Protein AF-A0AAN0M0L1-F1 (afdb_monomer_lite)

Structure (mmCIF, N/CA/C/O backbone):
data_AF-A0AAN0M0L1-F1
#
_entry.id   AF-A0AAN0M0L1-F1
#
loop_
_atom_site.group_PDB
_atom_site.id
_atom_site.type_symbol
_atom_site.label_atom_id
_atom_site.label_alt_id
_atom_site.label_comp_id
_atom_site.label_asym_id
_atom_site.label_entity_id
_atom_site.label_seq_id
_atom_site.pdbx_PDB_ins_code
_atom_site.Cartn_x
_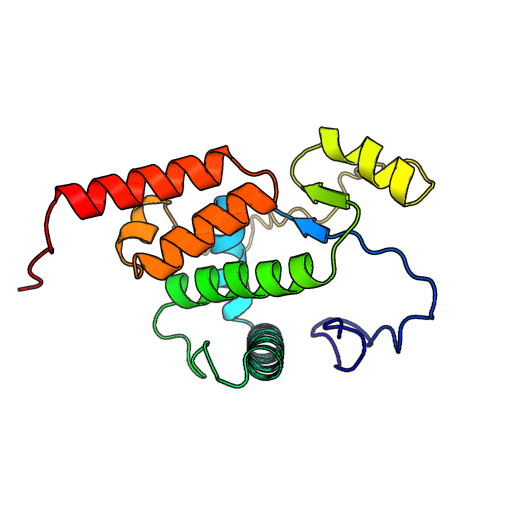atom_site.Cartn_y
_atom_site.Cartn_z
_atom_site.occupancy
_atom_site.B_iso_or_equiv
_atom_site.auth_seq_id
_atom_site.auth_comp_id
_atom_site.auth_asym_id
_atom_site.auth_atom_id
_atom_site.pdbx_PDB_model_num
ATOM 1 N N . MET A 1 1 ? -7.986 -13.699 7.186 1.00 54.12 1 MET A N 1
ATOM 2 C CA . MET A 1 1 ? -7.349 -13.674 8.522 1.00 54.12 1 MET A CA 1
ATOM 3 C C . MET A 1 1 ? -6.474 -12.442 8.598 1.00 54.12 1 MET A C 1
ATOM 5 O O . MET A 1 1 ? -5.625 -12.278 7.724 1.00 54.12 1 MET A O 1
ATOM 9 N N . PHE A 1 2 ? -6.688 -11.590 9.594 1.00 64.75 2 PHE A N 1
ATOM 10 C CA . PHE A 1 2 ? -5.890 -10.380 9.761 1.00 64.75 2 PHE A CA 1
ATOM 11 C C . PHE A 1 2 ? -4.456 -10.737 10.137 1.00 64.75 2 PHE A C 1
ATOM 13 O O . PHE A 1 2 ? -4.205 -11.693 10.874 1.00 64.75 2 PHE A O 1
ATOM 20 N N . ALA A 1 3 ? -3.496 -9.937 9.669 1.00 62.03 3 ALA A N 1
ATOM 21 C C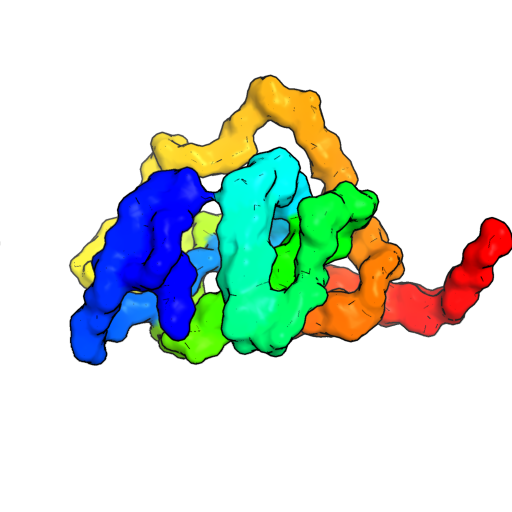A . ALA A 1 3 ? -2.086 -10.253 9.865 1.00 62.03 3 ALA A CA 1
ATOM 22 C C . ALA A 1 3 ? -1.652 -10.302 11.344 1.00 62.03 3 ALA A C 1
ATOM 24 O O . ALA A 1 3 ? -0.653 -10.934 11.690 1.00 62.03 3 ALA A O 1
ATOM 25 N N . ALA A 1 4 ? -2.423 -9.648 12.216 1.00 64.81 4 ALA A N 1
ATOM 26 C CA . ALA A 1 4 ? -2.189 -9.578 13.651 1.00 64.81 4 ALA A CA 1
ATOM 27 C C . ALA A 1 4 ? -3.000 -10.594 14.481 1.00 64.81 4 ALA A C 1
ATOM 29 O O . ALA A 1 4 ? -2.775 -10.668 15.684 1.00 64.81 4 ALA A O 1
ATOM 30 N N . GLU A 1 5 ? -3.917 -11.373 13.892 1.00 64.75 5 GLU A N 1
ATOM 31 C CA . GLU A 1 5 ? -4.739 -12.340 14.649 1.00 64.75 5 GLU A CA 1
ATOM 32 C C . GLU A 1 5 ? -3.924 -13.554 15.105 1.00 64.75 5 GLU A C 1
ATOM 34 O O . GLU A 1 5 ? -4.020 -13.981 16.252 1.00 64.75 5 GLU A O 1
ATOM 39 N N . SER A 1 6 ? -3.098 -14.111 14.213 1.00 57.97 6 SER A N 1
ATOM 40 C CA . SER A 1 6 ? -2.455 -15.415 14.434 1.00 57.97 6 SER A CA 1
ATOM 41 C C . SER A 1 6 ? -0.931 -15.371 14.530 1.00 57.97 6 SER A C 1
ATOM 43 O O . SER A 1 6 ? -0.308 -16.398 14.788 1.00 57.97 6 SER A O 1
ATOM 45 N N . ALA A 1 7 ? -0.299 -14.228 14.261 1.00 62.09 7 ALA A N 1
ATOM 46 C CA . ALA A 1 7 ? 1.155 -14.124 14.194 1.00 62.09 7 ALA A CA 1
ATOM 47 C C . ALA A 1 7 ? 1.681 -13.015 15.099 1.00 62.09 7 ALA A C 1
ATOM 49 O O . ALA A 1 7 ? 1.102 -11.933 15.187 1.00 62.09 7 ALA A O 1
ATOM 50 N N . ARG A 1 8 ? 2.843 -13.257 15.721 1.00 64.88 8 ARG A N 1
ATOM 51 C CA . ARG A 1 8 ? 3.603 -12.193 16.384 1.00 64.88 8 ARG A CA 1
ATOM 52 C C . ARG A 1 8 ? 3.969 -11.137 15.343 1.00 64.88 8 ARG A C 1
ATOM 54 O O . ARG A 1 8 ? 4.814 -11.383 14.480 1.00 64.88 8 ARG A O 1
ATOM 61 N N . VAL A 1 9 ? 3.337 -9.971 15.432 1.00 69.19 9 VAL A N 1
ATOM 62 C CA . VAL A 1 9 ? 3.674 -8.826 14.588 1.00 69.19 9 VAL A CA 1
ATOM 63 C C . VAL A 1 9 ? 5.074 -8.308 14.955 1.00 69.19 9 VAL A C 1
ATOM 65 O O . VAL A 1 9 ? 5.514 -8.462 16.099 1.00 69.19 9 VAL A O 1
ATOM 68 N N . PRO A 1 10 ? 5.828 -7.702 14.020 1.00 61.38 10 PRO A N 1
ATOM 69 C CA . PRO A 1 10 ? 7.223 -7.332 14.262 1.00 61.38 10 PRO A CA 1
ATOM 70 C C . PRO A 1 10 ? 7.450 -6.428 15.486 1.00 61.38 10 PRO A C 1
ATOM 72 O O . PRO A 1 10 ? 8.518 -6.521 16.100 1.00 61.38 10 PRO A O 1
ATOM 75 N N . PHE A 1 11 ? 6.453 -5.621 15.864 1.00 63.66 11 PHE A N 1
ATOM 76 C CA . PHE A 1 11 ? 6.546 -4.590 16.904 1.00 63.66 11 PHE A CA 1
ATOM 77 C C . PHE A 1 11 ? 5.409 -4.645 17.941 1.00 63.66 11 PHE A C 1
ATOM 79 O O . PHE A 1 11 ? 5.045 -3.619 18.504 1.00 63.66 11 PHE A O 1
ATOM 86 N N . GLY A 1 12 ? 4.830 -5.819 18.199 1.00 65.94 12 GLY A N 1
ATOM 87 C CA . GLY A 1 12 ? 3.699 -5.930 19.122 1.00 65.94 12 GLY A CA 1
ATOM 88 C C . GLY A 1 12 ? 3.270 -7.363 19.412 1.00 65.94 12 GLY A C 1
ATOM 89 O O . GLY A 1 12 ? 3.878 -8.327 18.938 1.00 65.94 12 GLY A O 1
ATOM 90 N N . VAL A 1 13 ? 2.214 -7.484 20.209 1.00 67.50 13 VAL A N 1
ATOM 91 C CA . VAL A 1 13 ? 1.532 -8.751 20.482 1.00 67.50 13 VAL A CA 1
ATOM 92 C C . VAL A 1 13 ? 0.405 -8.960 19.466 1.00 67.50 13 VAL A C 1
ATOM 94 O O . VAL A 1 13 ? -0.160 -7.976 18.985 1.00 67.50 13 VAL A O 1
ATOM 97 N N . PRO A 1 14 ? 0.098 -10.213 19.086 1.00 69.06 14 PRO A N 1
ATOM 98 C CA . PRO A 1 14 ? -1.098 -10.489 18.302 1.00 69.06 14 PRO A CA 1
ATOM 99 C C . PRO A 1 14 ? -2.336 -9.975 19.044 1.00 69.06 14 PRO A C 1
ATOM 101 O O . PRO A 1 14 ? -2.395 -10.040 20.271 1.00 69.06 14 PRO A O 1
ATOM 104 N N . ILE A 1 15 ? -3.318 -9.477 18.295 1.00 71.88 15 ILE A N 1
ATOM 105 C CA . ILE A 1 15 ? -4.567 -8.936 18.856 1.00 71.88 15 ILE A CA 1
ATOM 106 C C . ILE A 1 15 ? -5.532 -10.040 19.318 1.00 71.88 15 ILE A C 1
ATOM 108 O O . ILE A 1 15 ? -6.561 -9.742 19.913 1.00 71.88 15 ILE A O 1
ATOM 112 N N . GLY A 1 16 ? -5.181 -11.309 19.077 1.00 70.50 16 GLY A N 1
ATOM 113 C CA . GLY A 1 16 ? -6.063 -12.452 19.291 1.00 70.50 16 GLY A CA 1
ATOM 114 C C . GLY A 1 16 ? -7.123 -12.565 18.191 1.00 70.50 16 GLY A C 1
ATOM 115 O O . GLY A 1 16 ? -7.097 -11.783 17.240 1.00 70.50 16 GLY A O 1
ATOM 116 N N . PRO A 1 17 ? -8.029 -13.552 18.273 1.00 72.25 17 PRO A N 1
ATOM 117 C CA . PRO A 1 17 ? -9.157 -13.639 17.355 1.00 72.25 17 PRO A CA 1
ATOM 118 C C . PRO A 1 17 ? -10.071 -12.424 17.542 1.00 72.25 17 PRO A C 1
ATOM 120 O O . PRO A 1 17 ? -10.385 -12.044 18.672 1.00 72.25 17 PRO A O 1
ATOM 123 N N . LEU A 1 18 ? -10.506 -11.816 16.441 1.00 72.25 18 LEU A N 1
ATOM 124 C CA . LEU A 1 18 ? -11.539 -10.790 16.505 1.00 72.25 18 LEU A CA 1
ATOM 125 C C . LEU A 1 18 ? -12.881 -11.425 16.893 1.00 72.25 18 LEU A C 1
ATOM 127 O O . LEU A 1 18 ? -13.193 -12.543 16.483 1.00 72.25 18 LEU A O 1
ATOM 131 N N . GLY A 1 19 ? -13.677 -10.705 17.686 1.00 73.69 19 GLY A N 1
ATOM 132 C CA . GLY A 1 19 ? -15.049 -11.113 17.991 1.00 73.69 19 GLY A CA 1
ATOM 133 C C . GLY A 1 19 ? -15.936 -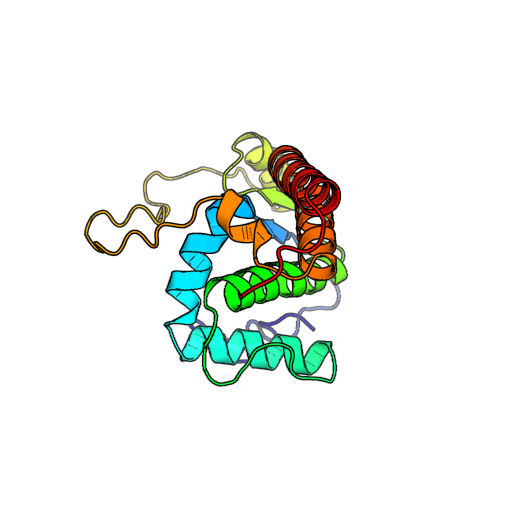11.125 16.741 1.00 73.69 19 GLY A C 1
ATOM 134 O O . GLY A 1 19 ? -15.590 -10.539 15.711 1.00 73.69 19 GLY A O 1
ATOM 135 N N . GLU A 1 20 ? -17.107 -11.755 16.850 1.00 71.00 20 GLU A N 1
ATOM 136 C CA . GLU A 1 20 ? -18.076 -11.882 15.746 1.00 71.00 20 GLU A CA 1
ATOM 137 C C . GLU A 1 20 ? -18.485 -10.523 15.161 1.00 71.00 20 GLU A C 1
ATOM 139 O O . GLU A 1 20 ? -18.68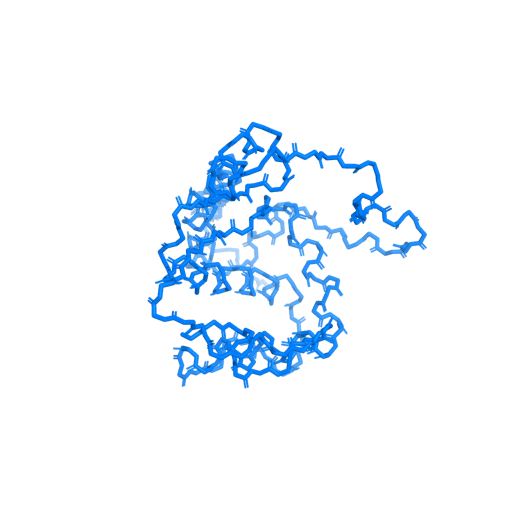1 -10.391 13.955 1.00 71.00 20 GLU A O 1
ATOM 144 N N . THR A 1 21 ? -18.534 -9.485 16.000 1.00 78.12 21 THR A N 1
ATOM 145 C CA . THR A 1 21 ? -18.796 -8.108 15.583 1.00 78.12 21 THR A CA 1
ATOM 146 C C . THR A 1 21 ? -17.537 -7.258 15.708 1.00 78.12 21 THR A C 1
ATOM 148 O O . THR A 1 21 ? -17.165 -6.824 16.800 1.00 78.12 21 THR A O 1
ATOM 151 N N . HIS A 1 22 ? -16.890 -6.973 14.583 1.00 82.06 22 HIS A N 1
ATOM 152 C CA . HIS A 1 22 ? -15.787 -6.023 14.516 1.00 82.06 22 HIS A CA 1
ATOM 153 C C . HIS A 1 22 ? -15.951 -5.108 13.304 1.00 82.06 22 HIS A C 1
ATOM 155 O O . HIS A 1 22 ? -16.499 -5.491 12.273 1.00 82.06 22 HIS A O 1
ATOM 161 N N . ARG A 1 23 ? -15.479 -3.868 13.440 1.00 85.00 23 ARG A N 1
ATOM 162 C CA . ARG A 1 23 ? -15.445 -2.890 12.352 1.00 85.00 23 ARG A CA 1
ATOM 163 C C . ARG A 1 23 ? -13.996 -2.671 11.960 1.00 85.00 23 ARG A C 1
ATOM 165 O O . ARG A 1 23 ? -13.144 -2.485 12.826 1.00 85.00 23 ARG A O 1
ATOM 172 N N . VAL A 1 24 ? -13.723 -2.674 10.661 1.00 88.31 24 VAL A N 1
ATOM 173 C CA . VAL A 1 24 ? -12.367 -2.521 10.124 1.00 88.31 24 VAL A CA 1
ATOM 174 C C . VAL A 1 24 ? -12.290 -1.253 9.294 1.00 88.31 24 VAL A C 1
ATOM 176 O O . VAL A 1 24 ? -13.154 -0.987 8.461 1.00 88.31 24 VAL A O 1
ATOM 179 N N . PHE A 1 25 ? -11.226 -0.492 9.514 1.00 93.56 25 PHE A N 1
ATOM 180 C CA . PHE A 1 25 ? -10.797 0.577 8.625 1.00 93.56 25 PHE A CA 1
ATOM 181 C C . PHE A 1 25 ? -9.395 0.254 8.107 1.00 93.56 25 PHE A C 1
ATOM 183 O O . PHE A 1 25 ? -8.612 -0.430 8.770 1.00 93.56 25 PHE A O 1
ATOM 190 N N . CYS A 1 26 ? -9.082 0.727 6.907 1.00 94.50 26 CYS A N 1
ATOM 191 C CA . CYS A 1 26 ? -7.774 0.571 6.293 1.00 94.50 26 CYS A CA 1
ATOM 192 C C . CYS A 1 26 ? -7.005 1.881 6.412 1.00 94.50 26 CYS A C 1
ATOM 194 O O . CYS A 1 26 ? -7.512 2.936 6.045 1.00 94.50 26 CYS A O 1
ATOM 196 N N . VAL A 1 27 ? -5.778 1.813 6.916 1.00 94.25 27 VAL A N 1
ATOM 197 C CA . VAL A 1 27 ? -4.873 2.962 6.954 1.00 94.25 27 VAL A CA 1
ATOM 198 C C . VAL A 1 27 ? -4.022 2.944 5.695 1.00 94.25 27 VAL A C 1
ATOM 200 O O . VAL A 1 27 ? -3.288 1.982 5.463 1.00 94.25 27 VAL A O 1
ATOM 203 N N . ALA A 1 28 ? -4.102 4.008 4.906 1.00 94.88 28 ALA A N 1
ATOM 204 C CA . ALA A 1 28 ? -3.384 4.149 3.650 1.00 94.88 28 ALA A CA 1
ATOM 205 C C . ALA A 1 28 ? -2.468 5.378 3.665 1.00 94.88 28 ALA A C 1
ATOM 207 O O . ALA A 1 28 ? -2.673 6.326 4.421 1.00 94.88 28 ALA A O 1
ATOM 208 N N . ARG A 1 29 ? -1.436 5.335 2.825 1.00 93.12 29 ARG A N 1
ATOM 209 C CA . ARG A 1 29 ? -0.541 6.452 2.505 1.00 93.12 29 ARG A CA 1
ATOM 210 C C . ARG A 1 29 ? -0.338 6.464 0.994 1.00 93.12 29 ARG A C 1
ATOM 212 O O . ARG A 1 29 ? -0.346 5.373 0.415 1.00 93.12 29 ARG A O 1
ATOM 219 N N . SER A 1 30 ? -0.079 7.639 0.407 1.00 94.31 30 SER A N 1
ATOM 220 C CA . SER A 1 30 ? 0.281 7.773 -1.014 1.00 94.31 30 SER A CA 1
ATOM 221 C C . SER A 1 30 ? 1.246 6.653 -1.433 1.00 94.31 30 SER A C 1
ATOM 223 O O . SER A 1 30 ? 2.313 6.515 -0.812 1.00 94.31 30 SER A O 1
ATOM 225 N N . PRO A 1 31 ? 0.868 5.819 -2.422 1.00 94.62 31 PRO A N 1
ATOM 226 C CA . PRO A 1 31 ? 1.713 4.753 -2.937 1.00 94.62 31 PRO A CA 1
ATOM 227 C C . PRO A 1 31 ? 3.128 5.219 -3.285 1.00 94.62 31 PRO A C 1
ATOM 229 O O . PRO A 1 31 ? 4.100 4.628 -2.805 1.00 94.62 31 PRO A O 1
ATOM 232 N N . LEU A 1 32 ? 3.261 6.315 -4.035 1.00 94.31 32 LEU A N 1
ATOM 233 C CA . LEU A 1 32 ? 4.564 6.832 -4.462 1.00 94.31 32 LEU A CA 1
ATOM 234 C C . LEU A 1 32 ? 5.389 7.346 -3.274 1.00 94.31 32 LEU A C 1
ATOM 236 O O . LEU A 1 32 ? 6.587 7.077 -3.181 1.00 94.31 32 LEU A O 1
ATOM 240 N N . ALA A 1 33 ? 4.755 7.999 -2.297 1.00 91.12 33 ALA A N 1
ATOM 241 C CA . ALA A 1 33 ? 5.434 8.451 -1.082 1.00 91.12 33 ALA A CA 1
ATOM 242 C C . ALA A 1 33 ? 5.790 7.303 -0.111 1.00 91.12 33 ALA A C 1
ATOM 244 O O . ALA A 1 33 ? 6.678 7.449 0.743 1.00 91.12 33 ALA A O 1
ATOM 245 N N . ALA A 1 34 ? 5.090 6.168 -0.191 1.00 92.19 34 ALA A N 1
ATOM 246 C CA . ALA A 1 34 ? 5.300 5.009 0.669 1.00 92.19 34 ALA A CA 1
ATOM 247 C C . ALA A 1 34 ? 6.471 4.132 0.203 1.00 92.19 34 ALA A C 1
ATOM 249 O O . ALA A 1 34 ? 7.214 3.631 1.053 1.00 92.19 34 ALA A O 1
ATOM 250 N N . VAL A 1 35 ? 6.683 3.989 -1.111 1.00 93.19 35 VAL A N 1
ATOM 251 C CA . VAL A 1 35 ? 7.734 3.134 -1.699 1.00 93.19 35 VAL A CA 1
ATOM 252 C C . VAL A 1 35 ? 9.121 3.351 -1.066 1.00 93.19 35 VAL A C 1
ATOM 254 O O . VAL A 1 35 ? 9.683 2.370 -0.569 1.00 93.19 35 VAL A O 1
ATOM 257 N N . PRO A 1 36 ? 9.667 4.581 -0.940 1.00 89.94 36 PRO A N 1
ATOM 258 C CA . PRO A 1 36 ? 10.981 4.790 -0.318 1.00 89.94 36 PRO A CA 1
ATOM 259 C C . PRO A 1 36 ? 11.049 4.288 1.130 1.00 89.94 36 PRO A C 1
ATOM 261 O O . PRO A 1 36 ? 12.069 3.758 1.580 1.00 89.94 36 PRO A O 1
ATOM 264 N N . SER A 1 37 ? 9.942 4.440 1.866 1.00 88.25 37 SER A N 1
ATOM 265 C CA . SER A 1 37 ? 9.838 3.992 3.257 1.00 88.25 37 SER A CA 1
ATOM 266 C C . SER A 1 37 ? 9.841 2.464 3.331 1.00 88.25 37 SER A C 1
ATOM 268 O O . SER A 1 37 ? 10.541 1.898 4.169 1.00 88.25 37 SER A O 1
ATOM 270 N N . ILE A 1 38 ? 9.132 1.800 2.415 1.00 91.69 38 ILE A N 1
ATOM 271 C CA . ILE A 1 38 ? 9.062 0.337 2.332 1.00 91.69 38 ILE A CA 1
ATOM 272 C C . ILE A 1 38 ? 10.401 -0.253 1.897 1.00 91.69 38 ILE A C 1
ATOM 274 O O . ILE A 1 38 ? 10.822 -1.256 2.467 1.00 91.69 38 ILE A O 1
ATOM 278 N N . ILE A 1 39 ? 11.122 0.375 0.963 1.00 91.31 39 ILE A N 1
ATOM 279 C CA . ILE A 1 39 ? 12.492 -0.037 0.617 1.00 91.31 39 ILE A CA 1
ATOM 280 C C . ILE A 1 39 ? 13.379 -0.011 1.872 1.00 91.31 39 ILE A C 1
ATOM 282 O O . ILE A 1 39 ? 14.121 -0.958 2.143 1.00 91.31 39 ILE A O 1
ATOM 286 N N . GLY A 1 40 ? 13.285 1.059 2.668 1.00 87.25 40 GLY A N 1
ATOM 287 C CA . GLY A 1 40 ? 13.992 1.169 3.943 1.00 87.25 40 GLY A CA 1
ATOM 288 C C . GLY A 1 40 ? 13.580 0.089 4.948 1.00 87.25 40 GLY A C 1
ATOM 289 O O . GLY A 1 40 ? 14.441 -0.513 5.590 1.00 87.25 40 GLY A O 1
ATOM 290 N N . GLU A 1 41 ? 12.283 -0.188 5.062 1.00 86.81 41 GLU A N 1
ATOM 291 C CA . GLU A 1 41 ? 11.729 -1.187 5.977 1.00 86.81 41 GLU A CA 1
ATOM 292 C C . GLU A 1 41 ? 12.062 -2.627 5.564 1.00 86.81 41 GLU A C 1
ATOM 294 O O . GLU A 1 41 ? 12.337 -3.461 6.424 1.00 86.81 41 GLU A O 1
ATOM 299 N N . ASN A 1 42 ? 12.110 -2.925 4.264 1.00 89.12 42 ASN A N 1
ATOM 300 C CA . ASN A 1 42 ? 12.475 -4.238 3.727 1.00 89.12 42 ASN A CA 1
ATOM 301 C C . ASN A 1 42 ? 13.885 -4.671 4.168 1.00 89.12 42 ASN A C 1
ATOM 303 O O . ASN A 1 42 ? 14.153 -5.859 4.318 1.00 89.12 42 ASN A O 1
ATOM 307 N N . ARG A 1 43 ? 14.775 -3.721 4.485 1.00 86.88 43 ARG A N 1
ATOM 308 C CA . ARG A 1 43 ? 16.101 -4.016 5.062 1.00 86.88 43 ARG A CA 1
ATOM 309 C C . ARG A 1 43 ? 16.028 -4.568 6.490 1.00 86.88 43 ARG A C 1
ATOM 311 O O . ARG A 1 43 ? 16.980 -5.185 6.968 1.00 86.88 43 ARG A O 1
ATOM 318 N N . VAL A 1 44 ? 14.914 -4.366 7.191 1.00 87.62 44 VAL A N 1
ATOM 319 C CA . VAL A 1 44 ? 14.670 -4.932 8.519 1.00 87.62 44 VAL A CA 1
ATOM 320 C C . VAL A 1 44 ? 14.148 -6.359 8.351 1.00 87.62 44 VAL A C 1
ATOM 322 O O . VAL A 1 44 ? 12.945 -6.577 8.201 1.00 87.62 44 VAL A O 1
ATOM 325 N N . LYS A 1 45 ? 15.054 -7.347 8.440 1.00 86.94 45 LYS A N 1
ATOM 326 C CA . LYS A 1 45 ? 14.763 -8.782 8.213 1.00 86.94 45 LYS A CA 1
ATOM 327 C C . LYS A 1 45 ? 13.481 -9.271 8.898 1.00 86.94 45 LYS A C 1
ATOM 329 O O . LYS A 1 45 ? 12.719 -10.022 8.299 1.00 86.94 45 LYS A O 1
ATOM 334 N N . LYS A 1 46 ? 13.218 -8.832 10.137 1.00 85.69 46 LYS A N 1
ATOM 335 C CA . LYS A 1 46 ? 12.015 -9.217 10.897 1.00 85.69 46 LYS A CA 1
ATOM 336 C C . LYS A 1 46 ? 10.715 -8.729 10.240 1.00 85.69 46 LYS A C 1
ATOM 338 O O . LYS A 1 46 ? 9.780 -9.516 10.136 1.00 85.69 46 LYS A O 1
ATOM 343 N N . SER A 1 47 ? 10.654 -7.469 9.793 1.00 85.19 47 SER A N 1
ATOM 344 C CA . SER A 1 47 ? 9.467 -6.925 9.107 1.00 85.19 47 SER A CA 1
ATOM 345 C C . SER A 1 47 ? 9.283 -7.574 7.736 1.00 85.19 47 SER A C 1
ATOM 347 O O . SER A 1 47 ? 8.189 -8.032 7.407 1.00 85.19 47 SER A O 1
ATOM 349 N N . TYR A 1 48 ? 10.369 -7.691 6.969 1.00 89.62 48 TYR A N 1
ATOM 350 C CA . TYR A 1 48 ? 10.318 -8.273 5.631 1.00 89.62 48 TYR A CA 1
ATOM 351 C C . TYR A 1 48 ? 9.845 -9.731 5.646 1.00 89.62 48 TYR A C 1
ATOM 353 O O . TYR A 1 48 ? 8.884 -10.076 4.960 1.00 89.62 48 TYR A O 1
ATOM 361 N N . ARG A 1 49 ? 10.436 -10.574 6.507 1.00 89.94 49 ARG A N 1
ATOM 362 C CA . ARG A 1 49 ? 10.017 -11.978 6.660 1.00 89.94 49 ARG A CA 1
ATOM 363 C C . ARG A 1 49 ? 8.574 -12.107 7.126 1.00 89.94 49 ARG A C 1
ATOM 365 O O . ARG A 1 49 ? 7.870 -12.994 6.658 1.00 89.94 49 ARG A O 1
ATOM 372 N N . PHE A 1 50 ? 8.125 -11.232 8.025 1.00 88.00 50 PHE A N 1
ATOM 373 C CA . PHE A 1 50 ? 6.733 -11.226 8.467 1.00 88.00 50 PHE A CA 1
ATOM 374 C C . PHE A 1 50 ? 5.771 -10.972 7.299 1.00 88.00 50 PHE A C 1
ATOM 376 O O . PHE A 1 50 ? 4.839 -11.757 7.110 1.00 88.00 50 PHE A O 1
ATOM 383 N N . ARG A 1 51 ? 6.020 -9.929 6.493 1.00 88.88 51 ARG A N 1
ATOM 384 C CA . ARG A 1 51 ? 5.197 -9.611 5.315 1.00 88.88 51 ARG A CA 1
ATOM 385 C C . ARG A 1 51 ? 5.245 -10.726 4.275 1.00 88.88 51 ARG A C 1
ATOM 387 O O . ARG A 1 51 ? 4.189 -11.206 3.878 1.00 88.88 51 ARG A O 1
ATOM 394 N N . ARG A 1 52 ? 6.437 -11.212 3.916 1.00 90.69 52 ARG A N 1
ATOM 395 C CA . ARG A 1 52 ? 6.609 -12.344 2.991 1.00 90.69 52 ARG A CA 1
ATOM 396 C C . ARG A 1 52 ? 5.836 -13.584 3.439 1.00 90.69 52 ARG A C 1
ATOM 398 O O . ARG A 1 52 ? 5.078 -14.140 2.655 1.00 90.69 52 ARG A O 1
ATOM 405 N N . ASN A 1 53 ? 5.960 -13.985 4.705 1.00 89.19 53 ASN A N 1
ATOM 406 C CA . ASN A 1 53 ? 5.246 -15.151 5.229 1.00 89.19 53 ASN A CA 1
ATOM 407 C C . ASN A 1 53 ? 3.724 -14.979 5.165 1.00 89.19 53 ASN A C 1
ATOM 409 O O . ASN A 1 53 ? 3.019 -15.939 4.853 1.00 89.19 53 ASN A O 1
ATOM 413 N N . HIS A 1 54 ? 3.222 -13.775 5.449 1.00 86.94 54 HIS A N 1
ATOM 414 C CA . HIS A 1 54 ? 1.796 -13.476 5.339 1.00 86.94 54 HIS A CA 1
ATOM 415 C C . HIS A 1 54 ? 1.306 -13.566 3.900 1.00 86.94 54 HIS A C 1
ATOM 417 O O . HIS A 1 54 ? 0.352 -14.294 3.635 1.00 86.94 54 HIS A O 1
ATOM 423 N N . LEU A 1 55 ? 1.988 -12.884 2.980 1.00 88.44 55 LEU A N 1
ATOM 424 C CA . LEU A 1 55 ? 1.637 -12.897 1.564 1.00 88.44 55 LEU A CA 1
ATOM 425 C C . LEU A 1 55 ? 1.700 -14.317 0.995 1.00 88.44 55 LEU A C 1
ATOM 427 O O . LEU A 1 55 ? 0.738 -14.758 0.377 1.00 88.44 55 LEU A O 1
ATOM 431 N N . ARG A 1 56 ? 2.749 -15.085 1.316 1.00 90.12 56 ARG A N 1
ATOM 432 C CA . ARG A 1 56 ? 2.867 -16.494 0.918 1.00 90.12 56 ARG A CA 1
ATOM 433 C C . ARG A 1 56 ? 1.699 -17.341 1.410 1.00 90.12 56 ARG A C 1
ATOM 435 O O . ARG A 1 56 ? 1.181 -18.165 0.666 1.00 90.12 56 ARG A O 1
ATOM 442 N N . ARG A 1 57 ? 1.273 -17.153 2.663 1.00 85.69 57 ARG A N 1
ATOM 443 C CA . ARG A 1 57 ? 0.147 -17.912 3.227 1.00 85.69 57 ARG A CA 1
ATOM 444 C C . ARG A 1 57 ? -1.164 -17.616 2.500 1.00 85.69 57 ARG A C 1
ATOM 446 O O . ARG A 1 57 ? -1.985 -18.511 2.361 1.00 85.69 57 ARG A O 1
ATOM 453 N N . ILE A 1 58 ? -1.365 -16.371 2.083 1.00 80.44 58 ILE A N 1
ATOM 454 C CA . ILE A 1 58 ? -2.605 -15.927 1.439 1.00 80.44 58 ILE A CA 1
ATOM 455 C C . ILE A 1 58 ? -2.629 -16.307 -0.043 1.00 80.44 58 ILE A C 1
ATOM 457 O O . ILE A 1 58 ? -3.659 -16.749 -0.536 1.00 80.44 58 ILE A O 1
ATOM 461 N N . LEU A 1 59 ? -1.500 -16.168 -0.739 1.00 83.88 59 LEU A N 1
ATOM 462 C CA . LEU A 1 59 ? -1.389 -16.411 -2.180 1.00 83.88 59 LEU A CA 1
ATOM 463 C C . LEU A 1 59 ? -1.090 -17.876 -2.532 1.00 83.88 59 LEU A C 1
ATOM 465 O O . LEU A 1 59 ? -1.151 -18.257 -3.699 1.00 83.88 59 LEU A O 1
ATOM 469 N N . GLY A 1 60 ? -0.713 -18.697 -1.548 1.00 86.38 60 GLY A N 1
ATOM 470 C CA . GLY A 1 60 ? -0.348 -20.104 -1.743 1.00 86.38 60 GLY A CA 1
ATOM 471 C C . GLY A 1 60 ? 1.031 -20.330 -2.377 1.00 86.38 60 GLY A C 1
ATOM 472 O O . GLY A 1 60 ? 1.472 -21.471 -2.475 1.00 86.38 60 GLY A O 1
ATOM 473 N N . HIS A 1 61 ? 1.738 -19.270 -2.769 1.00 87.19 61 HIS A N 1
ATOM 474 C CA . HIS A 1 61 ? 3.087 -19.313 -3.332 1.00 87.19 61 HIS A CA 1
ATOM 475 C C . HIS A 1 61 ? 3.892 -18.082 -2.904 1.00 87.19 61 HIS A C 1
ATOM 477 O O . HIS A 1 61 ? 3.345 -17.107 -2.388 1.00 87.19 61 HIS A O 1
ATOM 483 N N . ASP A 1 62 ? 5.211 -18.145 -3.067 1.00 88.31 62 ASP A N 1
ATOM 484 C CA . ASP A 1 62 ? 6.112 -17.089 -2.623 1.00 88.31 62 ASP A CA 1
ATOM 485 C C . ASP A 1 62 ? 6.384 -16.072 -3.735 1.00 88.31 62 ASP A C 1
ATOM 487 O O . ASP A 1 62 ? 6.967 -16.406 -4.762 1.00 88.31 62 ASP A O 1
ATOM 491 N N . ILE A 1 63 ? 5.951 -14.832 -3.518 1.00 87.62 63 ILE A N 1
ATOM 492 C CA . ILE A 1 63 ? 6.100 -13.714 -4.466 1.00 87.62 63 ILE A CA 1
ATOM 493 C C . ILE A 1 63 ? 7.256 -12.773 -4.109 1.00 87.62 63 ILE A C 1
ATOM 495 O O . ILE A 1 63 ? 7.613 -11.896 -4.893 1.00 87.62 63 ILE A O 1
ATOM 499 N N . LEU A 1 64 ? 7.820 -12.911 -2.905 1.00 90.44 64 LEU A N 1
ATOM 500 C CA . LEU A 1 64 ? 8.933 -12.098 -2.430 1.00 90.44 64 LEU A CA 1
ATOM 501 C C . LEU A 1 64 ? 10.155 -13.004 -2.239 1.00 90.44 64 LEU A C 1
ATOM 503 O O . LEU A 1 64 ? 10.048 -14.020 -1.554 1.00 90.44 64 LEU A O 1
ATOM 507 N N . PRO A 1 65 ? 11.324 -12.658 -2.798 1.00 89.44 65 PRO A N 1
ATOM 508 C CA . PRO A 1 65 ? 12.514 -13.487 -2.646 1.00 89.44 65 PRO A CA 1
ATOM 509 C C . PRO A 1 65 ? 12.995 -13.527 -1.183 1.00 89.44 65 PRO A C 1
ATOM 511 O O . PRO A 1 65 ? 12.714 -12.627 -0.393 1.00 89.44 65 PRO A O 1
ATOM 514 N N . GLU A 1 66 ? 13.746 -14.565 -0.793 1.00 87.44 66 GLU A N 1
ATOM 515 C CA . GLU A 1 66 ? 14.377 -14.616 0.544 1.00 87.44 66 GLU A CA 1
ATOM 516 C C . GLU A 1 66 ? 15.424 -13.499 0.703 1.00 87.44 66 GLU A C 1
ATOM 518 O O . GLU A 1 66 ? 15.530 -12.889 1.770 1.00 87.44 66 GLU A O 1
ATOM 523 N N . GLU A 1 67 ? 16.156 -13.203 -0.375 1.00 87.94 67 GLU A N 1
ATOM 524 C CA . GLU A 1 67 ? 17.131 -12.119 -0.456 1.00 87.94 67 GLU A CA 1
ATOM 525 C C . GLU A 1 67 ? 16.655 -11.025 -1.413 1.00 87.94 67 GLU A C 1
ATOM 527 O O . GLU A 1 67 ? 16.212 -11.284 -2.530 1.00 87.94 67 GLU A O 1
ATOM 532 N N . ILE A 1 68 ? 16.752 -9.771 -0.974 1.00 88.38 68 ILE A N 1
ATOM 533 C CA . ILE A 1 68 ? 16.305 -8.620 -1.761 1.00 88.38 68 ILE A CA 1
ATOM 534 C C . ILE A 1 68 ? 17.377 -8.289 -2.802 1.00 88.38 68 ILE A C 1
ATOM 536 O O . ILE A 1 68 ? 18.347 -7.600 -2.488 1.00 88.38 68 ILE A O 1
ATOM 540 N N . VAL A 1 69 ? 17.177 -8.758 -4.034 1.00 87.75 69 VAL A N 1
ATOM 541 C CA . VAL A 1 69 ? 18.028 -8.423 -5.190 1.00 87.75 69 VAL A CA 1
ATOM 542 C C . VAL A 1 69 ? 17.597 -7.096 -5.815 1.00 87.75 69 VAL A C 1
ATOM 544 O O . VAL A 1 69 ? 18.429 -6.222 -6.036 1.00 87.75 69 VAL A O 1
ATOM 547 N N . ASP A 1 70 ? 16.288 -6.903 -6.015 1.00 91.75 70 ASP A N 1
ATOM 548 C CA . ASP A 1 70 ? 15.711 -5.634 -6.467 1.00 91.75 70 ASP A CA 1
ATOM 549 C C . ASP A 1 70 ? 14.845 -5.003 -5.360 1.00 91.75 70 ASP A C 1
ATOM 551 O O . ASP A 1 70 ? 13.707 -5.433 -5.120 1.00 91.75 70 ASP A O 1
ATOM 555 N N . PRO A 1 71 ? 15.361 -3.970 -4.664 1.00 92.19 71 PRO A N 1
ATOM 556 C CA . PRO A 1 71 ? 14.637 -3.322 -3.581 1.00 92.19 71 PRO A CA 1
ATOM 557 C C . PRO A 1 71 ? 13.342 -2.633 -4.017 1.00 92.19 71 PRO A C 1
ATOM 559 O O . PRO A 1 71 ? 12.392 -2.626 -3.232 1.00 92.19 71 PRO A O 1
ATOM 562 N N . LEU A 1 72 ? 13.290 -2.070 -5.230 1.00 93.44 72 LEU A N 1
ATOM 563 C CA . LEU A 1 72 ? 12.097 -1.379 -5.727 1.00 93.44 72 LEU A CA 1
ATOM 564 C C . LEU A 1 72 ? 11.001 -2.385 -6.046 1.00 93.44 72 LEU A C 1
ATOM 566 O O . LEU A 1 72 ? 9.891 -2.235 -5.543 1.00 93.44 72 LEU A O 1
ATOM 570 N N . PHE A 1 73 ? 11.333 -3.433 -6.806 1.00 94.38 73 PHE A N 1
ATOM 571 C CA . PHE A 1 73 ? 10.397 -4.514 -7.109 1.00 94.38 73 PHE A CA 1
ATOM 572 C C . PHE A 1 73 ? 9.799 -5.083 -5.818 1.00 94.38 73 PHE A C 1
ATOM 574 O O . PHE A 1 73 ? 8.582 -5.113 -5.647 1.00 94.38 73 PHE A O 1
ATOM 581 N N . CYS A 1 74 ? 10.649 -5.423 -4.841 1.00 94.25 74 CYS A N 1
ATOM 582 C CA . CYS A 1 74 ? 10.196 -5.946 -3.553 1.00 94.25 74 CYS A CA 1
ATOM 583 C C . CYS A 1 74 ? 9.310 -4.958 -2.782 1.00 94.25 74 CYS A C 1
ATOM 585 O O . CYS A 1 74 ? 8.419 -5.382 -2.043 1.00 94.25 74 CYS A O 1
ATOM 587 N N . ALA A 1 75 ? 9.561 -3.651 -2.894 1.00 94.81 75 ALA A N 1
ATOM 588 C CA . ALA A 1 75 ? 8.754 -2.631 -2.237 1.00 94.81 75 ALA A CA 1
ATOM 589 C C . ALA A 1 75 ? 7.381 -2.465 -2.897 1.00 94.81 75 ALA A C 1
ATOM 591 O O . ALA A 1 75 ? 6.381 -2.448 -2.180 1.00 94.81 75 ALA A O 1
ATOM 592 N N . VAL A 1 76 ? 7.321 -2.418 -4.229 1.00 96.06 76 VAL A N 1
ATOM 593 C CA . VAL A 1 76 ? 6.059 -2.310 -4.977 1.00 96.06 76 VAL A CA 1
ATOM 594 C C . VAL A 1 76 ? 5.215 -3.569 -4.796 1.00 96.06 76 VAL A C 1
ATOM 596 O O . VAL A 1 76 ? 4.049 -3.456 -4.433 1.00 96.06 76 VAL A O 1
ATOM 599 N N . ILE A 1 77 ? 5.808 -4.763 -4.908 1.00 95.00 77 ILE A N 1
ATOM 600 C CA . ILE A 1 77 ? 5.134 -6.036 -4.603 1.00 95.00 77 ILE A CA 1
ATOM 601 C C . ILE A 1 77 ? 4.594 -6.031 -3.171 1.00 95.00 77 ILE A C 1
ATOM 603 O O . ILE A 1 77 ? 3.427 -6.341 -2.941 1.00 95.00 77 ILE A O 1
ATOM 607 N N . SER A 1 78 ? 5.423 -5.632 -2.200 1.00 94.56 78 SER A N 1
ATOM 608 C CA . SER A 1 78 ? 4.980 -5.542 -0.808 1.00 94.56 78 SER A CA 1
ATOM 609 C C . SER A 1 78 ? 3.791 -4.601 -0.651 1.00 94.56 78 SER A C 1
ATOM 611 O O . SER A 1 78 ? 2.880 -4.934 0.091 1.00 94.56 78 SER A O 1
ATOM 613 N N . TYR A 1 79 ? 3.794 -3.443 -1.315 1.00 96.00 79 TYR A N 1
ATOM 614 C CA . TYR A 1 79 ? 2.701 -2.478 -1.232 1.00 96.00 79 TYR A CA 1
ATOM 615 C C . TYR A 1 79 ? 1.420 -3.035 -1.860 1.00 96.00 79 TYR A C 1
ATOM 617 O O . TYR A 1 79 ? 0.393 -3.108 -1.190 1.00 96.00 79 TYR A O 1
ATOM 625 N N . VAL A 1 80 ? 1.498 -3.469 -3.123 1.00 96.25 80 VAL A N 1
ATOM 626 C CA . VAL A 1 80 ? 0.358 -3.956 -3.912 1.00 96.25 80 VAL A CA 1
ATOM 627 C C . VAL A 1 80 ? -0.353 -5.086 -3.187 1.00 96.25 80 VAL A C 1
ATOM 629 O O . VAL A 1 80 ? -1.521 -4.953 -2.836 1.00 96.25 80 VAL A O 1
ATOM 632 N N . TYR A 1 81 ? 0.363 -6.168 -2.889 1.00 93.62 81 TYR A N 1
ATOM 633 C CA . TYR A 1 81 ? -0.261 -7.364 -2.334 1.00 93.62 81 TYR A CA 1
ATOM 634 C C . TYR A 1 81 ? -0.691 -7.186 -0.876 1.00 93.62 81 TYR A C 1
ATOM 636 O O . TYR A 1 81 ? -1.662 -7.798 -0.430 1.00 93.62 81 TYR A O 1
ATOM 644 N N . TRP A 1 82 ? -0.009 -6.322 -0.118 1.00 93.12 82 TRP A N 1
ATOM 645 C CA . TRP A 1 82 ? -0.457 -5.985 1.230 1.00 93.12 82 TRP A CA 1
ATOM 646 C C . TRP A 1 82 ? -1.780 -5.225 1.209 1.00 93.12 82 TRP A C 1
ATOM 648 O O . TRP A 1 82 ? -2.675 -5.538 1.992 1.00 93.12 82 TRP A O 1
ATOM 658 N N . PHE A 1 83 ? -1.940 -4.259 0.305 1.00 95.12 83 PHE A N 1
ATOM 659 C CA . PHE A 1 83 ? -3.197 -3.528 0.195 1.00 95.12 83 PHE A CA 1
ATOM 660 C C . PHE A 1 83 ? -4.298 -4.328 -0.502 1.00 95.12 83 PHE A C 1
ATOM 662 O O . PHE A 1 83 ? -5.449 -4.186 -0.104 1.00 95.12 83 PHE A O 1
ATOM 669 N N . GLU A 1 84 ? -3.984 -5.228 -1.437 1.00 92.75 84 GLU A N 1
ATOM 670 C CA . GLU A 1 84 ? -4.951 -6.220 -1.933 1.00 92.75 84 GLU A CA 1
ATOM 671 C C . GLU A 1 84 ? -5.530 -7.041 -0.770 1.00 92.75 84 GLU A C 1
ATOM 673 O O . GLU A 1 84 ? -6.750 -7.154 -0.638 1.00 92.75 84 GLU A O 1
ATOM 678 N N . LEU A 1 85 ? -4.672 -7.529 0.133 1.00 88.94 85 LEU A N 1
ATOM 679 C CA . LEU A 1 85 ? -5.104 -8.213 1.351 1.00 88.94 85 LEU A CA 1
ATOM 680 C C . LEU A 1 85 ? -5.960 -7.302 2.238 1.00 88.94 85 LEU A C 1
ATOM 682 O O . LEU A 1 85 ? -7.062 -7.693 2.620 1.00 88.94 85 LEU A O 1
ATOM 686 N N . CYS A 1 86 ? -5.485 -6.100 2.572 1.00 90.94 86 CYS A N 1
ATOM 687 C CA . CYS A 1 86 ? -6.233 -5.173 3.424 1.00 90.94 86 CYS A CA 1
ATOM 688 C C . CYS A 1 86 ? -7.624 -4.860 2.855 1.00 90.94 86 CYS A C 1
ATOM 690 O O . CYS A 1 86 ? -8.595 -4.820 3.605 1.00 90.94 86 CYS A O 1
ATOM 692 N N . LEU A 1 87 ? -7.731 -4.667 1.540 1.00 92.62 87 LEU A N 1
ATOM 693 C CA . LEU A 1 87 ? -8.990 -4.367 0.863 1.00 92.62 87 LEU A CA 1
ATOM 694 C C . LEU A 1 87 ? -9.908 -5.592 0.763 1.00 92.62 87 LEU A C 1
ATOM 696 O O . LEU A 1 87 ? -11.122 -5.426 0.815 1.00 92.62 87 LEU A O 1
ATOM 700 N N . SER A 1 88 ? -9.365 -6.814 0.702 1.00 90.38 88 SER A N 1
ATOM 701 C CA . SER A 1 88 ? -10.170 -8.051 0.727 1.00 90.38 88 SER A CA 1
ATOM 702 C C . SER A 1 88 ? -10.973 -8.236 2.022 1.00 90.38 88 SER A C 1
ATOM 704 O O . SER A 1 88 ? -11.957 -8.969 2.049 1.00 90.38 88 SER A O 1
ATOM 706 N N . HIS A 1 89 ? -10.585 -7.530 3.087 1.00 87.94 89 HIS A N 1
ATOM 707 C CA . HIS A 1 89 ? -11.321 -7.474 4.346 1.00 87.94 89 HIS A CA 1
ATOM 708 C C . HIS A 1 89 ? -12.490 -6.474 4.336 1.00 87.94 89 HIS A C 1
ATOM 710 O O . HIS A 1 89 ? -13.102 -6.267 5.380 1.00 87.94 89 HIS A O 1
ATOM 716 N N . ASN A 1 90 ? -12.803 -5.866 3.185 1.00 90.19 90 ASN A N 1
ATOM 717 C CA . ASN A 1 90 ? -13.901 -4.914 2.996 1.00 90.19 90 ASN A CA 1
ATOM 718 C C . ASN A 1 90 ? -13.932 -3.811 4.075 1.00 90.19 90 ASN A C 1
ATOM 720 O O . ASN A 1 90 ? -14.926 -3.676 4.796 1.00 90.19 90 ASN A O 1
ATOM 724 N N . PRO A 1 91 ? -12.842 -3.031 4.230 1.00 93.19 91 PRO A N 1
ATOM 725 C CA . PRO A 1 91 ? -12.801 -1.955 5.213 1.00 93.19 91 PRO A CA 1
ATOM 726 C C . PRO A 1 91 ? -13.908 -0.936 4.922 1.00 93.19 91 PRO A C 1
ATOM 728 O O . PRO A 1 91 ? -14.060 -0.492 3.786 1.00 93.19 91 PRO A O 1
ATOM 731 N N . SER A 1 92 ? -14.663 -0.524 5.944 1.00 93.19 92 SER A N 1
ATOM 732 C CA . SER A 1 92 ? -15.751 0.451 5.750 1.00 93.19 92 SER A CA 1
ATOM 733 C C . SER A 1 92 ? -15.232 1.872 5.526 1.00 93.19 92 SER A C 1
ATOM 735 O O . SER A 1 92 ? -15.954 2.722 5.016 1.00 93.19 92 SER A O 1
ATOM 737 N N . VAL A 1 93 ? -13.994 2.138 5.947 1.00 95.25 93 VAL A N 1
ATOM 738 C CA . VAL A 1 93 ? -13.310 3.423 5.788 1.00 95.25 93 VAL A CA 1
ATOM 739 C C . VAL A 1 93 ? -11.878 3.174 5.341 1.00 95.25 93 VAL A C 1
ATOM 741 O O . VAL A 1 93 ? -11.191 2.311 5.892 1.00 95.25 93 VAL A O 1
ATOM 744 N N . ILE A 1 94 ? -11.422 3.959 4.368 1.00 96.75 94 ILE A N 1
ATOM 745 C CA . ILE A 1 94 ? -10.011 4.082 4.007 1.00 96.75 94 ILE A CA 1
ATOM 746 C C . ILE A 1 94 ? -9.547 5.432 4.542 1.00 96.75 94 ILE A C 1
ATOM 748 O O . ILE A 1 94 ? -9.985 6.471 4.070 1.00 96.75 94 ILE A O 1
ATOM 752 N N . PHE A 1 95 ? -8.686 5.408 5.552 1.00 95.88 95 PHE A N 1
ATOM 753 C CA . PHE A 1 95 ? -8.107 6.597 6.157 1.00 95.88 95 PHE A CA 1
ATOM 754 C C . PHE A 1 95 ? -6.745 6.884 5.524 1.00 95.88 95 PHE A C 1
ATOM 756 O O . PHE A 1 95 ? -5.766 6.180 5.803 1.00 95.88 95 PHE A O 1
ATOM 763 N N . ARG A 1 96 ? -6.670 7.915 4.680 1.00 94.56 96 ARG A N 1
ATOM 764 C CA . ARG A 1 96 ? -5.413 8.377 4.081 1.00 94.56 96 ARG A CA 1
ATOM 765 C C . ARG A 1 96 ? -4.681 9.266 5.079 1.00 94.56 96 ARG A C 1
ATOM 767 O O . ARG A 1 96 ? -5.058 10.411 5.313 1.00 94.56 96 ARG A O 1
ATOM 774 N N . VAL A 1 97 ? -3.603 8.753 5.671 1.00 91.19 97 VAL A N 1
ATOM 775 C CA . VAL A 1 97 ? -2.894 9.425 6.782 1.00 91.19 97 VAL A CA 1
ATOM 776 C C . VAL A 1 97 ? -2.357 10.806 6.406 1.00 91.19 97 VAL A C 1
ATOM 778 O O . VAL A 1 97 ? -2.218 11.689 7.251 1.00 91.19 97 VAL A O 1
ATOM 781 N N . ASP A 1 98 ? -2.057 11.007 5.128 1.00 89.31 98 ASP A N 1
ATOM 782 C CA . ASP A 1 98 ? -1.561 12.258 4.565 1.00 89.31 98 ASP A CA 1
ATOM 783 C C . ASP A 1 98 ? -2.672 13.228 4.110 1.00 89.31 98 ASP A C 1
ATOM 785 O O . ASP A 1 98 ? -2.359 14.320 3.645 1.00 89.31 98 ASP A O 1
ATOM 789 N N . ARG A 1 99 ? -3.959 12.887 4.294 1.00 91.06 99 ARG A N 1
ATOM 790 C CA . ARG A 1 99 ? -5.113 13.731 3.935 1.00 91.06 99 ARG A CA 1
ATOM 791 C C . ARG A 1 99 ? -5.907 14.140 5.176 1.00 91.06 99 ARG A C 1
ATOM 793 O O . ARG A 1 99 ? -6.581 13.319 5.784 1.00 91.06 99 ARG A O 1
ATOM 800 N N . GLU A 1 100 ? -5.848 15.416 5.554 1.00 90.88 100 GLU A N 1
ATOM 801 C CA . GLU A 1 100 ? -6.585 15.937 6.726 1.00 90.88 100 GLU A CA 1
ATOM 802 C C . GLU A 1 100 ? -8.107 15.829 6.575 1.00 90.88 100 GLU A C 1
ATOM 804 O O . GLU A 1 100 ? -8.817 15.630 7.556 1.00 90.88 100 GLU A O 1
ATOM 809 N N . SER A 1 101 ? -8.607 15.870 5.338 1.00 92.06 101 SER A N 1
ATOM 810 C CA . SER A 1 101 ? -10.026 15.682 5.018 1.00 92.06 101 SER A CA 1
ATOM 811 C C . SER A 1 101 ? -10.602 14.351 5.507 1.00 92.06 101 SER A C 1
ATOM 813 O O . SER A 1 101 ? -11.810 14.248 5.704 1.00 92.06 101 SER A O 1
ATOM 815 N N . ASP A 1 102 ? -9.758 13.336 5.708 1.00 94.56 102 ASP A N 1
ATOM 816 C CA . ASP A 1 102 ? -10.193 11.993 6.098 1.00 94.56 102 ASP A CA 1
ATOM 817 C C . ASP A 1 102 ? -10.364 11.862 7.624 1.00 94.56 102 ASP A C 1
ATOM 819 O O . ASP A 1 102 ? -10.924 10.874 8.104 1.00 94.56 102 ASP A O 1
ATOM 823 N N . ASP A 1 103 ? -9.922 12.858 8.403 1.00 93.88 103 ASP A N 1
ATOM 824 C CA . ASP A 1 103 ? -9.996 12.842 9.869 1.00 93.88 103 ASP A CA 1
ATOM 825 C C . ASP A 1 103 ? -11.443 12.810 10.371 1.00 93.88 103 ASP A C 1
ATOM 827 O O . ASP A 1 103 ? -11.744 12.108 11.339 1.00 93.88 103 ASP A O 1
ATOM 831 N N . GLN A 1 104 ? -12.342 13.544 9.704 1.00 94.88 104 GLN A N 1
ATOM 832 C CA . GLN A 1 104 ? -13.763 13.564 10.052 1.00 94.88 104 GLN A CA 1
ATOM 833 C C . GLN A 1 104 ? -14.391 12.185 9.827 1.00 94.88 104 GLN A C 1
ATOM 835 O O . GLN A 1 104 ? -15.002 11.634 10.739 1.00 94.88 104 GLN A O 1
ATOM 840 N N . GLN A 1 105 ? -14.158 11.584 8.656 1.00 95.12 105 GLN A N 1
ATOM 841 C CA . GLN A 1 105 ? -14.689 10.262 8.322 1.00 95.12 105 GLN A CA 1
ATOM 842 C C . GLN A 1 105 ? -14.173 9.180 9.278 1.00 95.12 105 GLN A C 1
ATOM 844 O O . GLN A 1 105 ? -14.942 8.329 9.733 1.00 95.12 105 GLN A O 1
ATOM 849 N N . LEU A 1 106 ? -12.876 9.206 9.609 1.00 95.06 106 LEU A N 1
ATOM 850 C CA . LEU A 1 106 ? -12.326 8.295 10.607 1.00 95.06 106 LEU A CA 1
ATOM 851 C C . LEU A 1 106 ? -12.963 8.549 11.977 1.00 95.06 106 LEU A C 1
ATOM 853 O O . LEU A 1 106 ? -13.293 7.588 12.669 1.00 95.06 106 LEU A O 1
ATOM 857 N N . GLY A 1 107 ? -13.151 9.813 12.358 1.00 94.44 107 GLY A N 1
ATOM 858 C CA . GLY A 1 107 ? -13.739 10.187 13.638 1.00 94.44 107 GLY A CA 1
ATOM 859 C C . GLY A 1 107 ? -15.169 9.689 13.816 1.00 94.44 107 GLY A C 1
ATOM 860 O O . GLY A 1 107 ? -15.484 9.090 14.847 1.00 94.44 107 GLY A O 1
ATOM 861 N N . ASP A 1 108 ? -15.992 9.831 12.779 1.00 95.81 108 ASP A N 1
ATOM 862 C CA . ASP A 1 108 ? -17.350 9.283 12.728 1.00 95.81 108 ASP A CA 1
ATOM 863 C C . ASP A 1 108 ? -17.326 7.752 12.802 1.00 95.81 108 ASP A C 1
ATOM 865 O O . ASP A 1 108 ? -18.125 7.129 13.504 1.00 95.81 108 ASP A O 1
ATOM 869 N N . PHE A 1 109 ? -16.353 7.120 12.138 1.00 94.75 109 PHE A N 1
ATOM 870 C CA . PHE A 1 109 ? -16.183 5.677 12.206 1.00 94.75 109 PHE A CA 1
ATOM 871 C C . PHE A 1 109 ? -15.829 5.201 13.621 1.00 94.75 109 PHE A C 1
ATOM 873 O O . PHE A 1 109 ? -16.450 4.260 14.111 1.00 94.75 109 PHE A O 1
ATOM 880 N N . VAL A 1 110 ? -14.873 5.834 14.303 1.00 92.69 110 VAL A N 1
ATOM 881 C CA . VAL A 1 110 ? -14.443 5.412 15.648 1.00 92.69 110 VAL A CA 1
ATOM 882 C C . VAL A 1 110 ? -15.298 5.983 16.787 1.00 92.69 110 VAL A C 1
ATOM 884 O O . VAL A 1 110 ? -15.066 5.629 17.941 1.00 92.69 110 VAL A O 1
ATOM 887 N N . GLY A 1 111 ? -16.263 6.859 16.492 1.00 94.56 111 GLY A N 1
ATOM 888 C CA . GLY A 1 111 ? -17.117 7.510 17.490 1.00 94.56 111 GLY A CA 1
ATOM 889 C C . GLY A 1 111 ? -16.386 8.537 18.361 1.00 94.56 111 GLY A C 1
ATOM 890 O O . GLY A 1 111 ? -16.779 8.774 19.501 1.00 94.56 111 GLY A O 1
ATOM 891 N N . ARG A 1 112 ? -15.289 9.122 17.864 1.00 94.56 112 ARG A N 1
ATOM 892 C CA . ARG A 1 112 ? -14.508 10.144 18.579 1.00 94.56 112 ARG A CA 1
ATOM 893 C C . ARG A 1 112 ? -13.809 11.081 17.609 1.00 94.56 112 ARG A C 1
ATOM 895 O O . ARG A 1 112 ? -13.351 10.658 16.556 1.00 94.56 112 ARG A O 1
ATOM 902 N N . ARG A 1 113 ? -13.634 12.341 18.004 1.00 93.31 113 ARG A N 1
ATOM 903 C CA . ARG A 1 113 ? -12.865 13.309 17.215 1.00 93.31 113 ARG A CA 1
ATOM 904 C C . ARG A 1 113 ? -11.415 12.845 17.053 1.00 93.31 113 ARG A C 1
ATOM 906 O O . ARG A 1 113 ? -10.752 12.517 18.038 1.00 93.31 113 ARG A O 1
ATOM 913 N N . ILE A 1 114 ? -10.921 12.870 15.819 1.00 91.62 114 ILE A N 1
ATOM 914 C CA . ILE A 1 114 ? -9.504 12.672 15.518 1.00 91.62 114 ILE A CA 1
ATOM 915 C C . ILE A 1 114 ? -8.782 14.008 15.672 1.00 91.62 114 ILE A C 1
ATOM 917 O O . ILE A 1 114 ? -9.241 15.041 15.188 1.00 91.62 114 ILE A O 1
ATOM 921 N N . VAL A 1 115 ? -7.663 13.987 16.391 1.00 88.31 115 VAL A N 1
ATOM 922 C CA . VAL A 1 115 ? -6.792 15.145 16.585 1.00 88.31 115 VAL A CA 1
ATOM 923 C C . VAL A 1 115 ? -5.402 14.742 16.124 1.00 88.31 115 VAL A C 1
ATOM 925 O O . VAL A 1 115 ? -4.829 13.780 16.639 1.00 88.31 115 VAL A O 1
ATOM 928 N N . ARG A 1 116 ? -4.861 15.465 15.144 1.00 83.88 116 ARG A N 1
ATOM 929 C CA . ARG A 1 116 ? -3.469 15.306 14.721 1.00 83.88 116 ARG A CA 1
ATOM 930 C C . ARG A 1 116 ? -2.584 15.967 15.770 1.00 83.88 116 ARG A C 1
ATOM 932 O O . ARG A 1 116 ? -2.712 17.165 15.995 1.00 83.88 116 ARG A O 1
ATOM 939 N N . SER A 1 117 ? -1.717 15.200 16.428 1.00 77.69 117 SER A N 1
ATOM 940 C CA . SER A 1 117 ? -0.661 15.782 17.257 1.00 77.69 117 SER A CA 1
ATOM 941 C C . SER A 1 117 ? 0.608 15.980 16.433 1.00 77.69 117 SER A C 1
ATOM 943 O O . SER A 1 117 ? 0.914 15.193 15.529 1.00 77.69 117 SER A O 1
ATOM 945 N N . ASP A 1 118 ? 1.374 17.014 16.771 1.00 66.88 118 ASP A N 1
ATOM 946 C CA . ASP A 1 118 ? 2.714 17.227 16.212 1.00 66.88 118 ASP A CA 1
ATOM 947 C C . ASP A 1 118 ? 3.694 16.115 16.635 1.00 66.88 118 ASP A C 1
ATOM 949 O O . ASP A 1 118 ? 4.677 15.849 15.944 1.00 66.88 118 ASP A O 1
ATOM 953 N N . ASP A 1 119 ? 3.365 15.399 17.718 1.00 56.56 119 ASP A N 1
ATOM 954 C CA . ASP A 1 119 ? 4.098 14.241 18.241 1.00 56.56 119 ASP A CA 1
ATOM 955 C C . ASP A 1 119 ? 3.822 12.930 17.488 1.00 56.56 119 ASP A C 1
ATOM 957 O O . ASP A 1 119 ? 4.461 11.908 17.769 1.00 56.56 119 ASP A O 1
ATOM 961 N N . ILE A 1 120 ? 2.891 12.908 16.522 1.00 52.97 120 ILE A N 1
ATOM 962 C CA . ILE A 1 120 ? 2.788 11.763 15.613 1.00 52.97 120 ILE A CA 1
ATOM 963 C C . ILE A 1 120 ? 4.115 11.694 14.869 1.00 52.97 120 ILE A C 1
ATOM 965 O O . ILE A 1 120 ? 4.446 12.598 14.105 1.00 52.97 120 ILE A O 1
ATOM 969 N N . TYR A 1 121 ? 4.865 10.611 15.087 1.00 47.66 121 TYR A N 1
ATOM 970 C CA . TYR A 1 121 ? 6.149 10.342 14.445 1.00 47.66 121 TYR A CA 1
ATOM 971 C C . TYR A 1 121 ? 5.988 10.366 12.916 1.00 47.66 121 TYR A C 1
ATOM 973 O O . TYR A 1 121 ? 5.799 9.342 12.258 1.00 47.66 121 TYR A O 1
ATOM 981 N N . ARG A 1 122 ? 6.083 11.552 12.314 1.00 46.91 122 ARG A N 1
ATOM 982 C CA . ARG A 1 122 ? 6.262 11.699 10.879 1.00 46.91 122 ARG A CA 1
ATOM 983 C C . ARG A 1 122 ? 7.631 11.094 10.615 1.00 46.91 122 ARG A C 1
ATOM 985 O O . ARG A 1 122 ? 8.610 11.418 11.288 1.00 46.91 122 ARG A O 1
ATOM 992 N N . ASN A 1 123 ? 7.734 10.187 9.650 1.00 45.00 123 ASN A N 1
ATOM 993 C CA . ASN A 1 123 ? 9.006 9.549 9.290 1.00 45.00 123 ASN A CA 1
ATOM 994 C C . ASN A 1 123 ? 10.030 10.549 8.691 1.00 45.00 123 ASN A C 1
ATOM 996 O O . ASN A 1 123 ? 10.996 10.153 8.048 1.00 45.00 123 ASN A O 1
ATOM 1000 N N . SER A 1 124 ? 9.863 11.853 8.923 1.00 43.50 124 SER A N 1
ATOM 1001 C CA . SER A 1 124 ? 10.908 12.866 8.919 1.00 43.50 124 SER A CA 1
ATOM 1002 C C . SER A 1 124 ? 11.867 12.616 10.089 1.00 43.50 124 SER A C 1
ATOM 1004 O O . SER A 1 124 ? 11.906 13.366 11.058 1.00 43.50 124 SER A O 1
ATOM 1006 N N . ARG A 1 125 ? 12.659 11.540 10.034 1.00 44.50 125 ARG A N 1
ATOM 1007 C CA . ARG A 1 125 ? 13.877 11.430 10.850 1.00 44.50 125 ARG A CA 1
ATOM 1008 C C . ARG A 1 125 ? 15.030 12.058 10.054 1.00 44.50 125 ARG A C 1
ATOM 1010 O O . ARG A 1 125 ? 15.684 11.335 9.303 1.00 44.50 125 ARG A O 1
ATOM 1017 N N . PRO A 1 126 ? 15.344 13.359 10.221 1.00 43.75 126 PRO A N 1
ATOM 1018 C CA . PRO A 1 126 ? 16.388 14.046 9.449 1.00 43.75 126 PRO A CA 1
ATOM 1019 C C . PRO A 1 126 ? 17.800 13.466 9.644 1.00 43.75 126 PRO A C 1
ATOM 1021 O O . PRO A 1 126 ? 18.707 13.767 8.874 1.00 43.75 126 PRO A O 1
ATOM 1024 N N . ARG A 1 127 ? 18.013 12.610 10.656 1.00 44.78 127 ARG A N 1
ATOM 1025 C CA . ARG A 1 127 ? 19.338 12.068 11.004 1.00 44.78 127 ARG A CA 1
ATOM 1026 C C . ARG A 1 127 ? 19.706 10.739 10.334 1.00 44.78 127 ARG A C 1
ATOM 1028 O O . ARG A 1 127 ? 20.867 10.348 10.406 1.00 44.78 127 ARG A O 1
ATOM 1035 N N . ARG A 1 128 ? 18.791 10.045 9.644 1.00 48.72 128 ARG A N 1
ATOM 1036 C CA . ARG A 1 128 ? 19.149 8.851 8.847 1.00 48.72 128 ARG A CA 1
ATOM 1037 C C . ARG A 1 128 ? 19.385 9.245 7.390 1.00 48.72 128 ARG A C 1
ATOM 1039 O O . ARG A 1 128 ? 18.539 9.049 6.525 1.00 48.72 128 ARG A O 1
ATOM 1046 N N . LYS A 1 129 ? 20.577 9.790 7.128 1.00 42.38 129 LYS A N 1
ATOM 1047 C CA . LYS A 1 129 ? 21.126 10.025 5.784 1.00 42.38 129 LYS A CA 1
ATOM 1048 C C . LYS A 1 129 ? 21.373 8.701 5.052 1.00 42.38 129 LYS A C 1
ATOM 1050 O O . LYS A 1 129 ? 22.497 8.233 4.954 1.00 42.38 129 LYS A O 1
ATOM 1055 N N . ARG A 1 130 ? 20.319 8.108 4.514 1.00 47.50 130 ARG A N 1
ATOM 1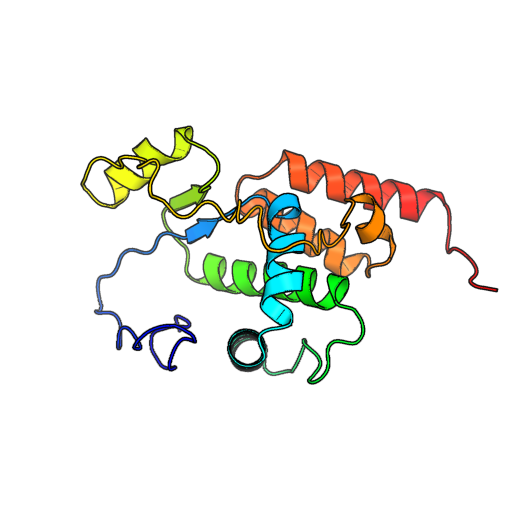056 C CA . ARG A 1 130 ? 20.345 7.473 3.194 1.00 47.50 130 ARG A CA 1
ATOM 1057 C C . ARG A 1 130 ? 18.985 7.792 2.602 1.00 47.50 130 ARG A C 1
ATOM 1059 O O . ARG A 1 130 ? 18.050 7.020 2.790 1.00 47.50 130 ARG A O 1
ATOM 1066 N N . LYS A 1 131 ? 18.861 8.970 1.974 1.00 52.28 131 LYS A N 1
ATOM 1067 C CA . LYS A 1 131 ? 17.779 9.202 1.014 1.00 52.28 131 LYS A CA 1
ATOM 1068 C C . LYS A 1 131 ? 17.944 8.084 -0.008 1.00 52.28 131 LYS A C 1
ATOM 1070 O O . LYS A 1 131 ? 18.886 8.103 -0.789 1.00 52.28 131 LYS A O 1
ATOM 1075 N N . LEU A 1 132 ? 17.130 7.044 0.115 1.00 61.78 132 LEU A N 1
ATOM 1076 C CA . LEU A 1 132 ? 16.867 6.164 -1.004 1.00 61.78 132 LEU A CA 1
ATOM 1077 C C . LEU A 1 132 ? 16.265 7.092 -2.052 1.00 61.78 132 LEU A C 1
ATOM 1079 O O . LEU A 1 132 ? 15.171 7.610 -1.844 1.00 61.78 132 LEU A O 1
ATOM 1083 N N . THR A 1 133 ? 17.063 7.425 -3.059 1.00 67.62 133 THR A N 1
ATOM 1084 C CA . THR A 1 133 ? 16.621 8.178 -4.225 1.00 67.62 133 THR A CA 1
ATOM 1085 C C . THR A 1 133 ? 15.690 7.245 -4.975 1.00 67.62 133 THR A C 1
ATOM 1087 O O . THR A 1 133 ? 16.130 6.240 -5.525 1.00 67.62 133 THR A O 1
ATOM 1090 N N . PHE A 1 134 ? 14.401 7.504 -4.831 1.00 84.19 134 PHE A N 1
ATOM 1091 C CA . PHE A 1 134 ? 13.354 6.900 -5.628 1.00 84.19 134 PHE A CA 1
ATOM 1092 C C . PHE A 1 134 ? 12.699 8.059 -6.346 1.00 84.19 134 PHE A C 1
ATOM 1094 O O . PHE A 1 134 ? 12.190 8.972 -5.691 1.00 84.19 134 PHE A O 1
ATOM 1101 N N . GLU A 1 135 ? 12.726 7.993 -7.662 1.00 89.19 135 GLU A N 1
ATOM 1102 C CA . GLU A 1 135 ? 11.939 8.854 -8.520 1.00 89.19 135 GLU A CA 1
ATOM 1103 C C . GLU A 1 135 ? 10.829 8.004 -9.146 1.00 89.19 135 GLU A C 1
ATOM 1105 O O . GLU A 1 135 ? 11.068 6.844 -9.485 1.00 89.19 135 GLU A O 1
ATOM 1110 N N . PRO A 1 136 ? 9.612 8.535 -9.347 1.00 89.38 136 PRO A N 1
ATOM 1111 C CA . PRO A 1 136 ? 8.533 7.774 -9.976 1.00 89.38 136 PRO A CA 1
ATOM 1112 C C . PRO A 1 136 ? 8.920 7.154 -11.327 1.00 89.38 136 PRO A C 1
ATOM 1114 O O . PRO A 1 136 ? 8.461 6.062 -11.641 1.00 89.38 136 PRO A O 1
ATOM 1117 N N . ALA A 1 137 ? 9.817 7.793 -12.087 1.00 91.06 137 ALA A N 1
ATOM 1118 C CA . ALA A 1 137 ? 10.348 7.262 -13.344 1.00 91.06 137 ALA A CA 1
ATOM 1119 C C . ALA A 1 137 ? 11.087 5.917 -13.188 1.00 91.06 137 ALA A C 1
ATOM 1121 O O . ALA A 1 137 ? 11.107 5.121 -14.125 1.00 91.06 137 ALA A O 1
ATOM 1122 N N . ASP A 1 138 ? 11.628 5.612 -12.002 1.00 91.75 138 ASP A N 1
ATOM 1123 C CA . ASP A 1 138 ? 12.267 4.322 -11.723 1.00 91.75 138 ASP A CA 1
ATOM 1124 C C . ASP A 1 138 ? 11.280 3.153 -11.847 1.00 91.75 138 ASP A C 1
ATOM 1126 O O . ASP A 1 138 ? 11.704 2.008 -11.995 1.00 91.75 138 ASP A O 1
ATOM 1130 N N . LEU A 1 139 ? 9.967 3.409 -11.784 1.00 93.69 139 LEU A N 1
ATOM 1131 C CA . LEU A 1 139 ? 8.935 2.387 -11.947 1.00 93.69 139 LEU A CA 1
ATOM 1132 C C . LEU A 1 139 ? 8.924 1.776 -13.352 1.00 93.69 139 LEU A C 1
ATOM 1134 O O . LEU A 1 139 ? 8.539 0.618 -13.475 1.00 93.69 139 LEU A O 1
ATOM 1138 N N . CYS A 1 140 ? 9.406 2.483 -14.381 1.00 92.00 140 CYS A N 1
ATOM 1139 C CA . CYS A 1 140 ? 9.442 1.987 -15.763 1.00 92.00 140 CYS A CA 1
ATOM 1140 C C . CYS A 1 140 ? 10.263 0.700 -15.944 1.00 92.00 140 CYS A C 1
ATOM 1142 O O . CYS A 1 140 ? 10.099 0.010 -16.943 1.00 92.00 140 CYS A O 1
ATOM 1144 N N . ARG A 1 141 ? 11.143 0.361 -14.991 1.00 91.19 141 ARG A N 1
ATOM 1145 C CA . ARG A 1 141 ? 11.938 -0.880 -15.019 1.00 91.19 141 ARG A CA 1
ATOM 1146 C C . ARG A 1 141 ? 11.207 -2.103 -14.457 1.00 91.19 141 ARG A C 1
ATOM 1148 O O . ARG A 1 141 ? 11.785 -3.186 -14.414 1.00 91.19 141 ARG A O 1
ATOM 1155 N N . LEU A 1 142 ? 9.995 -1.926 -13.931 1.00 93.38 142 LEU A N 1
ATOM 1156 C CA . LEU A 1 142 ? 9.200 -3.005 -13.351 1.00 93.38 142 LEU A CA 1
ATOM 1157 C C . LEU A 1 142 ? 8.282 -3.643 -14.405 1.00 93.38 142 LEU A C 1
ATOM 1159 O O . LEU A 1 142 ? 7.909 -2.980 -15.369 1.00 93.38 142 LEU A O 1
ATOM 1163 N N . PRO A 1 143 ? 7.858 -4.903 -14.204 1.00 93.56 143 PRO A N 1
ATOM 1164 C CA . PRO A 1 143 ? 6.888 -5.550 -15.083 1.00 93.56 143 PRO A CA 1
ATOM 1165 C C . PRO A 1 143 ? 5.579 -4.754 -15.220 1.00 93.56 143 PRO A C 1
ATOM 1167 O O . PRO A 1 143 ? 5.025 -4.271 -14.228 1.00 93.56 143 PRO A O 1
ATOM 1170 N N . ASN A 1 144 ? 5.059 -4.645 -16.447 1.00 93.75 144 ASN A N 1
ATOM 1171 C CA . ASN A 1 144 ? 3.850 -3.865 -16.738 1.00 93.75 144 ASN A CA 1
ATOM 1172 C C . ASN A 1 144 ? 2.626 -4.347 -15.947 1.00 93.75 144 ASN A C 1
ATOM 1174 O O . ASN A 1 144 ? 1.835 -3.533 -15.478 1.00 93.75 144 ASN A O 1
ATOM 1178 N N . ASP A 1 145 ? 2.472 -5.657 -15.758 1.00 93.81 145 ASP A N 1
ATOM 1179 C CA . ASP A 1 145 ? 1.380 -6.243 -14.974 1.00 93.81 145 ASP A CA 1
ATOM 1180 C C . ASP A 1 145 ? 1.419 -5.786 -13.505 1.00 93.81 145 ASP A C 1
ATOM 1182 O O . ASP A 1 145 ? 0.377 -5.479 -12.915 1.00 93.81 145 ASP A O 1
ATOM 1186 N N . LEU A 1 146 ? 2.618 -5.662 -12.928 1.00 94.50 146 LEU A N 1
ATOM 1187 C CA . LEU A 1 146 ? 2.807 -5.122 -11.587 1.00 94.50 146 LEU A CA 1
ATOM 1188 C C . LEU A 1 146 ? 2.444 -3.635 -11.518 1.00 94.50 146 LEU A C 1
ATOM 1190 O O . LEU A 1 146 ? 1.784 -3.215 -10.567 1.00 94.50 146 LEU A O 1
ATOM 1194 N N . LEU A 1 147 ? 2.836 -2.841 -12.515 1.00 95.88 147 LEU A N 1
ATOM 1195 C CA . LEU A 1 147 ? 2.500 -1.415 -12.577 1.00 95.88 147 LEU A CA 1
ATOM 1196 C C . LEU A 1 147 ? 0.995 -1.182 -12.747 1.00 95.88 147 LEU A C 1
ATOM 1198 O O . LEU A 1 147 ? 0.433 -0.321 -12.071 1.00 95.88 147 LEU A O 1
ATOM 1202 N N . VAL A 1 148 ? 0.320 -1.994 -13.567 1.00 96.50 148 VAL A N 1
ATOM 1203 C CA . VAL A 1 148 ? -1.145 -1.964 -13.703 1.00 96.50 148 VAL A CA 1
ATOM 1204 C C . VAL A 1 148 ? -1.807 -2.244 -12.354 1.00 96.50 148 VAL A C 1
ATOM 1206 O O . VAL A 1 148 ? -2.679 -1.488 -11.922 1.00 96.50 148 VAL A O 1
ATOM 1209 N N . ARG A 1 149 ? -1.367 -3.284 -11.634 1.00 96.62 149 ARG A N 1
ATOM 1210 C CA . ARG A 1 149 ? -1.875 -3.571 -10.280 1.00 96.62 149 ARG A CA 1
ATOM 1211 C C . ARG A 1 149 ? -1.595 -2.433 -9.304 1.00 96.62 149 ARG A C 1
ATOM 1213 O O . ARG A 1 149 ? -2.453 -2.106 -8.487 1.00 96.62 149 ARG A O 1
ATOM 1220 N N . PHE A 1 150 ? -0.421 -1.816 -9.393 1.00 97.50 150 PHE A N 1
ATOM 1221 C CA . PHE A 1 150 ? -0.047 -0.689 -8.548 1.00 97.50 150 PHE A CA 1
ATOM 1222 C C . PHE A 1 150 ? -0.957 0.522 -8.769 1.00 97.50 150 PHE A C 1
ATOM 1224 O O . PHE A 1 150 ? -1.468 1.070 -7.791 1.00 97.50 150 PHE A O 1
ATOM 1231 N N . ALA A 1 151 ? -1.261 0.860 -10.024 1.00 97.75 151 ALA A N 1
ATOM 1232 C CA . ALA A 1 151 ? -2.227 1.902 -10.364 1.00 97.75 151 ALA A CA 1
ATOM 1233 C C . ALA A 1 151 ? -3.641 1.567 -9.857 1.00 97.75 151 ALA A C 1
ATOM 1235 O O . ALA A 1 151 ? -4.283 2.401 -9.222 1.00 97.75 151 ALA A O 1
ATOM 1236 N N . VAL A 1 152 ? -4.108 0.325 -10.043 1.00 97.88 152 VAL A N 1
ATOM 1237 C CA . VAL A 1 152 ? -5.421 -0.122 -9.540 1.00 97.88 152 VAL A CA 1
ATOM 1238 C C . VAL A 1 152 ? -5.518 0.021 -8.021 1.00 97.88 152 VAL A C 1
ATOM 1240 O O . VAL A 1 152 ? -6.536 0.486 -7.503 1.00 97.88 152 VAL A O 1
ATOM 1243 N N . ILE A 1 153 ? -4.474 -0.370 -7.288 1.00 97.94 153 ILE A N 1
ATOM 1244 C CA . ILE A 1 153 ? -4.445 -0.226 -5.831 1.00 97.94 153 ILE A CA 1
ATOM 1245 C C . ILE A 1 153 ? -4.415 1.245 -5.426 1.00 97.94 153 ILE A C 1
ATOM 1247 O O . ILE A 1 153 ? -5.172 1.627 -4.536 1.00 97.94 153 ILE A O 1
ATOM 1251 N N . ALA A 1 154 ? -3.627 2.083 -6.100 1.00 97.94 154 ALA A N 1
ATOM 1252 C CA . ALA A 1 154 ? -3.620 3.524 -5.865 1.00 97.94 154 ALA A CA 1
ATOM 1253 C C . ALA A 1 154 ? -5.028 4.130 -6.010 1.00 97.94 154 ALA A C 1
ATOM 1255 O O . ALA A 1 154 ? -5.496 4.823 -5.104 1.00 97.94 154 ALA A O 1
ATOM 1256 N N . THR A 1 155 ? -5.757 3.778 -7.076 1.00 98.06 155 THR A N 1
ATOM 1257 C CA . THR A 1 155 ? -7.152 4.198 -7.274 1.00 98.06 155 THR A CA 1
ATOM 1258 C C . THR A 1 155 ? -8.058 3.714 -6.145 1.00 98.06 155 THR A C 1
ATOM 1260 O O . THR A 1 155 ? -8.793 4.514 -5.568 1.00 98.06 155 THR A O 1
ATOM 1263 N N . LYS A 1 156 ? -7.993 2.425 -5.784 1.00 97.69 156 LYS A N 1
ATOM 1264 C CA . LYS A 1 156 ? -8.831 1.850 -4.716 1.00 97.69 156 LYS A CA 1
ATOM 1265 C C . LYS A 1 156 ? -8.581 2.488 -3.350 1.00 97.69 156 LYS A C 1
ATOM 1267 O O . LYS A 1 156 ? -9.499 2.551 -2.542 1.00 97.69 156 LYS A O 1
ATOM 1272 N N . LEU A 1 157 ? -7.362 2.958 -3.094 1.00 97.56 157 LEU A N 1
ATOM 1273 C CA . LEU A 1 157 ? -6.991 3.653 -1.861 1.00 97.56 157 LEU A CA 1
ATOM 1274 C C . LEU A 1 157 ? -7.305 5.158 -1.888 1.00 97.56 157 LEU A C 1
ATOM 1276 O O . LEU A 1 157 ? -7.062 5.839 -0.894 1.00 97.56 157 LEU A O 1
ATOM 1280 N N . GLY A 1 158 ? -7.838 5.682 -2.996 1.00 96.94 158 GLY A N 1
ATOM 1281 C CA . GLY A 1 158 ? -8.195 7.093 -3.134 1.00 96.94 158 GLY A CA 1
ATOM 1282 C C . GLY A 1 158 ? -7.020 8.017 -3.471 1.00 96.94 158 GLY A C 1
ATOM 1283 O O . GLY A 1 158 ? -7.069 9.191 -3.109 1.00 96.94 158 GLY A O 1
ATOM 1284 N N . TYR A 1 159 ? -5.985 7.504 -4.142 1.00 97.69 159 TYR A N 1
ATOM 1285 C CA . TYR A 1 159 ? -4.841 8.265 -4.669 1.00 97.69 159 TYR A CA 1
ATOM 1286 C C . TYR A 1 159 ? -4.867 8.255 -6.202 1.00 97.69 159 TYR A C 1
ATOM 1288 O O . TYR A 1 159 ? -4.075 7.575 -6.859 1.00 97.69 159 TYR A O 1
ATOM 1296 N N . ALA A 1 160 ? -5.837 8.963 -6.784 1.00 96.88 160 ALA A N 1
ATOM 1297 C CA . ALA A 1 160 ? -6.029 9.003 -8.235 1.00 96.88 160 ALA A CA 1
ATOM 1298 C C . ALA A 1 160 ? -4.851 9.674 -8.960 1.00 96.88 160 ALA A C 1
ATOM 1300 O O . ALA A 1 160 ? -4.516 9.289 -10.075 1.00 96.88 160 ALA A O 1
ATOM 1301 N N . GLU A 1 161 ? -4.200 10.636 -8.312 1.00 96.81 161 GLU A N 1
ATOM 1302 C CA . GLU A 1 161 ? -3.003 11.316 -8.797 1.00 96.81 161 GLU A CA 1
ATOM 1303 C C . GLU A 1 161 ? -1.807 10.364 -8.944 1.00 96.81 161 GLU A C 1
ATOM 1305 O O . GLU A 1 161 ? -1.159 10.355 -9.990 1.00 96.81 161 GLU A O 1
ATOM 1310 N N . ASP A 1 162 ? -1.572 9.497 -7.953 1.00 97.00 162 ASP A N 1
ATOM 1311 C CA . ASP A 1 162 ? -0.517 8.482 -8.015 1.00 97.00 162 ASP A CA 1
ATOM 1312 C C . ASP A 1 162 ? -0.854 7.438 -9.091 1.00 97.00 162 ASP A C 1
ATOM 1314 O O . ASP A 1 162 ? 0.017 7.032 -9.859 1.00 97.00 162 ASP A O 1
ATOM 1318 N N . ALA A 1 163 ? -2.126 7.030 -9.185 1.00 97.25 163 ALA A N 1
ATOM 1319 C CA . ALA A 1 163 ? -2.586 6.097 -10.213 1.00 97.25 163 ALA A CA 1
ATOM 1320 C C . ALA A 1 163 ? -2.369 6.650 -11.629 1.00 97.25 163 ALA A C 1
ATOM 1322 O O . ALA A 1 163 ? -1.860 5.939 -12.495 1.00 97.25 163 ALA A O 1
ATOM 1323 N N . LEU A 1 164 ? -2.717 7.923 -11.849 1.00 97.00 164 LEU A N 1
ATOM 1324 C CA . LEU A 1 164 ? -2.534 8.605 -13.126 1.00 97.00 164 LEU A CA 1
ATOM 1325 C C . LEU A 1 164 ? -1.053 8.683 -13.495 1.00 97.00 164 LEU A C 1
ATOM 1327 O O . LEU A 1 164 ? -0.689 8.353 -14.618 1.00 97.00 164 LEU A O 1
ATOM 1331 N N . GLN A 1 165 ? -0.192 9.046 -12.542 1.00 96.38 165 GLN A N 1
ATOM 1332 C CA . GLN A 1 165 ? 1.244 9.112 -12.787 1.00 96.38 165 GLN A CA 1
ATOM 1333 C C . GLN A 1 165 ? 1.820 7.750 -13.203 1.00 96.38 165 GLN A C 1
ATOM 1335 O O . GLN A 1 165 ? 2.612 7.682 -14.140 1.00 96.38 165 GLN A O 1
ATOM 1340 N N . VAL A 1 166 ? 1.401 6.657 -12.557 1.00 95.50 166 VAL A N 1
ATOM 1341 C CA . VAL A 1 166 ? 1.820 5.298 -12.941 1.00 95.50 166 VAL A CA 1
ATOM 1342 C C . VAL A 1 166 ? 1.282 4.915 -14.326 1.00 95.50 166 VAL A C 1
ATOM 1344 O O . VAL A 1 166 ? 2.013 4.321 -15.118 1.00 95.50 166 VAL A O 1
ATOM 1347 N N . ALA A 1 167 ? 0.040 5.284 -14.649 1.00 93.88 167 ALA A N 1
ATOM 1348 C CA . ALA A 1 167 ? -0.551 5.031 -15.963 1.00 93.88 167 ALA A CA 1
ATOM 1349 C C . ALA A 1 167 ? 0.187 5.773 -17.093 1.00 93.88 167 ALA A C 1
ATOM 1351 O O . ALA A 1 167 ? 0.499 5.170 -18.116 1.00 93.88 167 ALA A O 1
ATOM 1352 N N . THR A 1 168 ? 0.564 7.039 -16.889 1.00 93.56 168 THR A N 1
ATOM 1353 C CA . THR A 1 168 ? 1.366 7.799 -17.865 1.00 93.56 168 THR A CA 1
ATOM 1354 C C . THR A 1 168 ? 2.725 7.137 -18.134 1.00 93.56 168 THR A C 1
ATOM 1356 O O . THR A 1 168 ? 3.199 7.109 -19.272 1.00 93.56 168 THR A O 1
ATOM 1359 N N . LEU A 1 169 ? 3.360 6.565 -17.105 1.00 91.69 169 LEU A N 1
ATOM 1360 C CA . LEU A 1 169 ? 4.627 5.842 -17.268 1.00 91.69 169 LEU A CA 1
ATOM 1361 C C . LEU A 1 169 ? 4.450 4.569 -18.110 1.00 91.69 169 LEU A C 1
ATOM 1363 O O . LEU A 1 169 ? 5.268 4.304 -18.988 1.00 91.69 169 LEU A O 1
ATOM 1367 N N . LEU A 1 170 ? 3.358 3.826 -17.903 1.00 89.06 170 LEU A N 1
ATOM 1368 C CA . LEU A 1 170 ? 3.009 2.646 -18.704 1.00 89.06 170 LEU A CA 1
ATOM 1369 C C . LEU A 1 170 ? 2.820 2.977 -20.191 1.00 89.06 170 LEU A C 1
ATOM 1371 O O . LEU A 1 170 ? 3.310 2.244 -21.055 1.00 89.06 170 LEU A O 1
ATOM 1375 N N . GLU A 1 171 ? 2.141 4.083 -20.496 1.00 88.06 171 GLU A N 1
ATOM 1376 C CA . GLU A 1 171 ? 1.955 4.558 -21.873 1.00 88.06 171 GLU A CA 1
ATOM 1377 C C . GLU A 1 171 ? 3.292 4.941 -22.515 1.00 88.06 171 GLU A C 1
ATOM 1379 O O . GLU A 1 171 ? 3.566 4.566 -23.654 1.00 88.06 171 GLU A O 1
ATOM 1384 N N . THR A 1 172 ? 4.162 5.615 -21.757 1.00 83.19 172 THR A N 1
ATOM 1385 C CA . THR A 1 172 ? 5.488 6.042 -22.232 1.00 83.19 172 THR A CA 1
ATOM 1386 C C . THR A 1 172 ? 6.379 4.846 -22.577 1.00 83.19 172 THR A C 1
ATOM 1388 O O . THR A 1 172 ? 7.004 4.839 -23.635 1.00 83.19 172 THR A O 1
ATOM 1391 N N . VAL A 1 173 ? 6.404 3.811 -21.730 1.00 77.31 173 VAL A N 1
ATOM 1392 C CA . VAL A 1 173 ? 7.173 2.577 -21.984 1.00 77.31 173 VAL A CA 1
ATOM 1393 C C . VAL A 1 173 ? 6.612 1.818 -23.188 1.00 77.31 173 VAL A C 1
ATOM 1395 O O . VAL A 1 173 ? 7.366 1.327 -24.022 1.00 77.31 173 VAL A O 1
ATOM 1398 N N . SER A 1 174 ? 5.285 1.763 -23.319 1.00 74.06 174 SER A N 1
ATOM 1399 C CA . SER A 1 174 ? 4.627 1.078 -24.439 1.00 74.06 174 SER A CA 1
ATOM 1400 C C . SER A 1 174 ? 4.869 1.783 -25.780 1.00 74.06 174 SER A C 1
ATOM 1402 O O . SER A 1 174 ? 4.990 1.121 -26.808 1.00 74.06 174 SER A O 1
ATOM 1404 N N . ALA A 1 175 ? 4.978 3.116 -25.775 1.00 71.38 175 ALA A N 1
ATOM 1405 C CA . ALA A 1 175 ? 5.243 3.921 -26.965 1.00 71.38 175 ALA A CA 1
ATOM 1406 C C . ALA A 1 175 ? 6.703 3.852 -27.454 1.00 71.38 175 ALA A C 1
ATOM 1408 O O . ALA A 1 175 ? 6.961 4.118 -28.626 1.00 71.38 175 ALA A O 1
ATOM 1409 N N . GLN A 1 176 ? 7.657 3.500 -26.584 1.00 63.41 176 GLN A N 1
ATOM 1410 C CA . GLN A 1 176 ? 9.088 3.459 -26.919 1.00 63.41 176 GLN A CA 1
ATOM 1411 C C . GLN A 1 176 ? 9.558 2.121 -27.519 1.00 63.41 176 GLN A C 1
ATOM 1413 O O . GLN A 1 176 ? 10.698 2.033 -27.971 1.00 63.41 176 GLN A O 1
ATOM 1418 N N . GLY A 1 177 ? 8.690 1.102 -27.591 1.00 54.41 177 GLY A N 1
ATOM 1419 C CA . GLY A 1 177 ? 9.082 -0.257 -27.983 1.00 54.41 177 GLY A CA 1
ATOM 1420 C C . GLY A 1 177 ? 9.978 -0.931 -26.928 1.00 54.41 177 GLY A C 1
ATOM 1421 O O . GLY A 1 177 ? 10.418 -0.280 -25.980 1.00 54.41 177 GLY A O 1
ATOM 1422 N N . PRO A 1 178 ? 10.231 -2.250 -27.023 1.00 48.28 178 PRO A N 1
ATOM 1423 C CA . PRO A 1 178 ? 11.151 -2.909 -26.105 1.00 48.28 178 PRO A CA 1
ATOM 1424 C C . PRO A 1 178 ? 12.539 -2.273 -26.242 1.00 48.28 178 PRO A C 1
ATOM 1426 O O . PRO A 1 178 ? 13.138 -2.311 -27.314 1.00 48.28 178 PRO A O 1
ATOM 1429 N N . LEU A 1 179 ? 13.045 -1.685 -25.154 1.00 51.53 179 LEU A N 1
ATOM 1430 C CA . LEU A 1 179 ? 14.443 -1.278 -25.056 1.00 51.53 179 LEU A CA 1
ATOM 1431 C C . LEU A 1 179 ? 15.292 -2.545 -25.187 1.00 51.53 179 LEU A C 1
ATOM 1433 O O . LEU A 1 179 ? 15.343 -3.364 -24.269 1.00 51.53 179 LEU A O 1
ATOM 1437 N N . GLU A 1 180 ? 15.914 -2.729 -26.350 1.00 40.19 180 GLU A N 1
ATOM 1438 C CA . GLU A 1 180 ? 16.932 -3.752 -26.543 1.00 40.19 180 GLU A CA 1
ATOM 1439 C C . GLU A 1 180 ? 18.074 -3.465 -25.562 1.00 40.19 180 GLU A C 1
ATOM 1441 O O . GLU A 1 180 ? 18.843 -2.518 -25.718 1.00 40.19 180 GLU A O 1
ATOM 1446 N N . HIS A 1 181 ? 18.152 -4.261 -24.497 1.00 40.72 181 HIS A N 1
ATOM 1447 C CA . HIS A 1 181 ? 19.324 -4.302 -2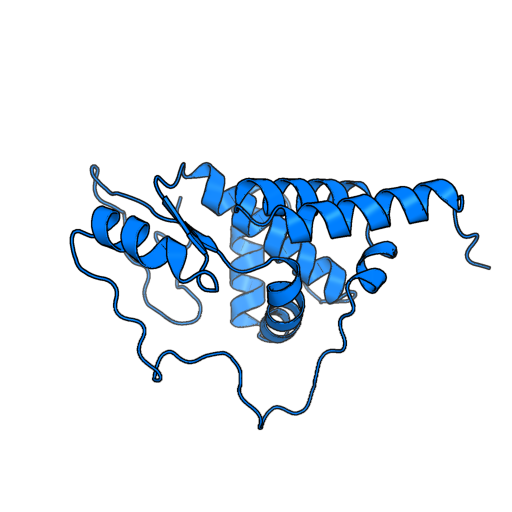3.638 1.00 40.72 181 HIS A CA 1
ATOM 1448 C C . HIS A 1 181 ? 20.449 -5.005 -24.410 1.00 40.72 181 HIS A C 1
ATOM 1450 O O . HIS A 1 181 ? 20.526 -6.233 -24.407 1.00 40.72 181 HIS A O 1
ATOM 1456 N N . THR A 1 182 ? 21.280 -4.220 -25.100 1.00 36.31 182 THR A N 1
ATOM 1457 C CA . THR A 1 182 ? 22.639 -4.616 -25.513 1.00 36.31 182 THR A CA 1
ATOM 1458 C C . THR A 1 182 ? 23.581 -4.676 -24.323 1.00 36.31 182 THR A C 1
ATOM 1460 O O . THR A 1 182 ? 23.510 -3.738 -23.492 1.00 36.31 182 THR A O 1
#

pLDDT: mean 83.37, std 15.91, range [36.31, 98.06]

Organism: NCBI:txid3137368

Secondary structure (DSSP, 8-state):
--TTTSS--TTS----SPPSS---EEEE--HHHHHHHHHHHHTSHHHHHHHHHHHHHHHSS--S-SS-S-HHHHHHHHHHHHHHHHHHT--SEEEETT-TTHHHHHHHHHTS-----TTS--S--TT--------GGGGGGS-HHHHHHHHHHHHHTT-HHHHHHHHHHHHHHHHT------

Radius of gyration: 17.67 Å; chains: 1; bounding box: 41×37×48 Å

Sequence (182 aa):
MFAAESARVPFGVPIGPLGETHRVFCVARSPLAAVPSIIGENRVKKSYRFRRNHLRRILGHDILPEEIVDPLFCAVISYVYWFELCLSHNPSVIFRVDRESDDQQLGDFVGRRIVRSDDIYRNSRPRRKRKLTFEPADLCRLPNDLLVRFAVIATKLGYAEDALQVATLLETVSAQGPLEHT

Foldseek 3Di:
DDLLAPDQALPDHRPHDDDPDDAAEAEDEQLQVCQQVLLVVCVVLSNVVSLQVVLCVVVVHGPADNDCPDSNQNSLVSVLSVLVVSCVVVHPYQQHVPDPVRQVVVCVVVVHHDDDDPPPPDVPPVPPPDRPDDDLLVCLPDDLVSLQSSLVSCVVSPNNVSSVSSVVSSVVSVVVPPDPPD